Protein AF-A0A661Z850-F1 (afdb_monomer_lite)

pLDDT: mean 82.09, std 14.59, range [34.16, 94.81]

Secondary structure (DSSP, 8-state):
---TTS-----TT-HHHHHHHHHHHHTT--HHHHHHHHTS---SHHHHHHHHHHHHTTS-HHHHHHHHHHHHHHHHHHSS--HHHHHHHHHHHHHHT--HHHHHH----------

Radius of gyration: 14.7 Å; chains: 1; bounding box: 38×31×34 Å

Sequence (115 aa):
MSGADGKKNFDPDDPEWKTMKLMREEENISDHDFDVFINSDLGSSDEQLDTVMKILAHSSHLEIVKALAWMDLVMIADGDIHNKEYELYNKVRMKFGIEEEDVKKTKLKLPSIFK

Structure (mmCIF, N/CA/C/O backbone):
data_AF-A0A661Z850-F1
#
_entry.id   AF-A0A661Z850-F1
#
loop_
_atom_site.group_PDB
_atom_site.id
_atom_site.type_symbol
_atom_site.label_atom_id
_atom_site.label_alt_id
_atom_site.label_comp_id
_atom_site.label_asym_id
_atom_site.label_entity_id
_atom_site.label_seq_id
_atom_site.pdbx_PDB_ins_code
_atom_site.Cartn_x
_atom_site.Cartn_y
_atom_site.Cartn_z
_atom_site.occupancy
_atom_site.B_iso_or_equiv
_atom_site.auth_seq_id
_atom_site.auth_comp_id
_atom_site.auth_asym_id
_atom_site.auth_atom_id
_atom_site.pdbx_PDB_model_num
ATOM 1 N N . MET A 1 1 ? 25.849 2.007 -9.951 1.00 34.81 1 MET A N 1
ATOM 2 C CA . MET A 1 1 ? 26.340 3.290 -10.506 1.00 34.81 1 MET A CA 1
ATOM 3 C C . MET A 1 1 ? 25.209 4.300 -10.384 1.00 34.81 1 MET A C 1
ATOM 5 O O . MET A 1 1 ? 24.156 4.063 -10.961 1.00 34.81 1 MET A O 1
ATOM 9 N N . SER A 1 2 ? 25.387 5.342 -9.568 1.00 34.41 2 SER A N 1
ATOM 10 C CA . SER A 1 2 ? 24.354 6.342 -9.257 1.00 34.41 2 SER A CA 1
ATOM 11 C C . SER A 1 2 ? 24.221 7.373 -10.379 1.00 34.41 2 SER A C 1
ATOM 13 O O . SER A 1 2 ? 25.216 7.982 -10.768 1.00 34.41 2 SER A O 1
ATOM 15 N N . GLY A 1 3 ? 23.002 7.557 -10.892 1.00 34.16 3 GLY A N 1
ATOM 16 C CA . GLY A 1 3 ? 22.643 8.676 -11.765 1.00 34.16 3 GLY A CA 1
ATOM 17 C C . GLY A 1 3 ? 22.469 9.954 -10.943 1.00 34.16 3 GLY A C 1
ATOM 18 O O . GLY A 1 3 ? 21.915 9.928 -9.848 1.00 34.16 3 GLY A O 1
ATOM 19 N N . ALA A 1 4 ? 22.989 11.061 -11.460 1.00 42.31 4 ALA A N 1
ATOM 20 C CA . ALA A 1 4 ? 23.243 12.313 -10.753 1.00 42.31 4 ALA A CA 1
ATOM 21 C C . ALA A 1 4 ? 22.016 13.233 -10.542 1.00 42.31 4 ALA A C 1
ATOM 23 O O . ALA A 1 4 ? 22.204 14.422 -10.315 1.00 42.31 4 ALA A O 1
ATOM 24 N N . ASP A 1 5 ? 20.789 12.699 -10.549 1.00 43.41 5 ASP A N 1
ATOM 25 C CA . ASP A 1 5 ? 19.554 13.506 -10.479 1.00 43.41 5 ASP A CA 1
ATOM 26 C C . ASP A 1 5 ? 18.709 13.262 -9.213 1.00 43.41 5 ASP A C 1
ATOM 28 O O . ASP A 1 5 ? 17.569 13.710 -9.132 1.00 43.41 5 ASP A O 1
ATOM 32 N N . GLY A 1 6 ? 19.213 12.516 -8.223 1.00 42.81 6 GLY A N 1
ATOM 33 C CA . GLY A 1 6 ? 18.459 12.197 -6.996 1.00 42.81 6 GLY A CA 1
ATOM 34 C C . GLY A 1 6 ? 17.242 11.283 -7.209 1.00 42.81 6 GLY A C 1
ATOM 35 O O . GLY A 1 6 ? 16.613 10.862 -6.244 1.00 42.81 6 GLY A O 1
ATOM 36 N N . LYS A 1 7 ? 16.935 10.922 -8.458 1.00 50.47 7 LYS A N 1
ATOM 37 C CA . LYS A 1 7 ? 15.934 9.915 -8.802 1.00 50.47 7 LYS A CA 1
ATOM 38 C C . LYS A 1 7 ? 16.481 8.537 -8.453 1.00 50.47 7 LYS A C 1
ATOM 40 O O . LYS A 1 7 ? 17.576 8.176 -8.895 1.00 50.47 7 LYS A O 1
ATOM 45 N N . LYS A 1 8 ? 15.730 7.761 -7.667 1.00 56.88 8 LYS A N 1
ATOM 46 C CA . LYS A 1 8 ? 16.026 6.337 -7.469 1.00 56.88 8 LYS A CA 1
ATOM 47 C C . LYS A 1 8 ? 16.060 5.678 -8.855 1.00 56.88 8 LYS A C 1
ATOM 49 O O . LYS A 1 8 ? 15.086 5.731 -9.602 1.00 56.88 8 LYS A O 1
ATOM 54 N N . ASN A 1 9 ? 17.198 5.088 -9.218 1.00 57.50 9 ASN A N 1
ATOM 55 C CA . ASN A 1 9 ? 17.304 4.257 -10.415 1.00 57.50 9 ASN A CA 1
ATOM 56 C C . ASN A 1 9 ? 16.615 2.922 -10.108 1.00 57.50 9 ASN A C 1
ATOM 58 O O . ASN A 1 9 ? 17.274 1.988 -9.662 1.00 57.50 9 ASN A O 1
ATOM 62 N N . PHE A 1 10 ? 15.295 2.867 -10.279 1.00 65.88 10 PHE A N 1
ATOM 63 C CA . PHE A 1 10 ? 14.527 1.637 -10.113 1.00 65.88 10 PHE A CA 1
ATOM 64 C C . PHE A 1 10 ? 14.820 0.685 -11.272 1.00 65.88 10 PHE A C 1
ATOM 66 O O . PHE A 1 10 ? 14.714 1.074 -12.440 1.00 65.88 10 PHE A O 1
ATOM 73 N N . ASP A 1 11 ? 15.187 -0.553 -10.950 1.00 75.62 11 ASP A N 1
ATOM 74 C CA . ASP A 1 11 ? 15.285 -1.611 -11.945 1.00 75.62 11 ASP A CA 1
ATOM 75 C C . ASP A 1 11 ? 13.855 -1.974 -12.396 1.00 75.62 11 ASP A C 1
ATOM 77 O O . ASP A 1 11 ? 13.031 -2.378 -11.574 1.00 75.62 11 ASP A O 1
ATOM 81 N N . PRO A 1 12 ? 13.495 -1.793 -13.683 1.00 72.31 12 PRO A N 1
ATOM 82 C CA . PRO A 1 12 ? 12.168 -2.139 -14.179 1.00 72.31 12 PRO A CA 1
ATOM 83 C C . PRO A 1 12 ? 11.836 -3.627 -14.020 1.00 72.31 12 PRO A C 1
ATOM 85 O O . PRO A 1 12 ? 10.653 -3.977 -14.070 1.00 72.31 12 PRO A O 1
ATOM 88 N N . ASP A 1 13 ? 12.849 -4.481 -13.845 1.00 79.31 13 ASP A N 1
ATOM 89 C CA . ASP A 1 13 ? 12.673 -5.906 -13.632 1.00 79.31 13 ASP A CA 1
ATOM 90 C C . ASP A 1 13 ? 12.506 -6.326 -12.172 1.00 79.31 13 ASP A C 1
ATOM 92 O O . ASP A 1 13 ? 12.089 -7.467 -11.940 1.00 79.31 13 ASP A O 1
ATOM 96 N N . ASP A 1 14 ? 12.711 -5.400 -11.235 1.00 84.81 14 ASP A N 1
ATOM 97 C CA . ASP A 1 14 ? 12.542 -5.606 -9.801 1.00 84.81 14 ASP A CA 1
ATOM 98 C C . ASP A 1 14 ? 11.093 -6.034 -9.461 1.00 84.81 14 ASP A C 1
ATOM 100 O O . ASP A 1 14 ? 10.129 -5.349 -9.842 1.00 84.81 14 ASP A O 1
ATOM 104 N N . PRO A 1 15 ? 10.898 -7.184 -8.788 1.00 85.62 15 PRO A N 1
ATOM 105 C CA . PRO A 1 15 ? 9.580 -7.636 -8.352 1.00 85.62 15 PRO A CA 1
ATOM 106 C C . PRO A 1 15 ? 8.843 -6.652 -7.427 1.00 85.62 15 PRO A C 1
ATOM 108 O O . PRO A 1 15 ? 7.619 -6.519 -7.553 1.00 85.62 15 PRO A O 1
ATOM 111 N N . GLU A 1 16 ? 9.552 -5.945 -6.541 1.00 86.81 16 GLU A N 1
ATOM 112 C CA . GLU A 1 16 ? 8.999 -4.898 -5.671 1.00 86.81 16 GLU A CA 1
ATOM 113 C C . GLU A 1 16 ? 8.388 -3.791 -6.542 1.00 86.81 16 GLU A C 1
ATOM 115 O O . GLU A 1 16 ? 7.214 -3.424 -6.419 1.00 86.81 16 GLU A O 1
ATOM 120 N N . TRP A 1 17 ? 9.160 -3.332 -7.528 1.00 86.69 17 TRP A N 1
ATOM 121 C CA . TRP A 1 17 ? 8.759 -2.277 -8.453 1.00 86.69 17 TRP A CA 1
ATOM 122 C C . TRP A 1 17 ? 7.581 -2.666 -9.346 1.00 86.69 17 TRP A C 1
ATOM 124 O O . TRP A 1 17 ? 6.652 -1.876 -9.545 1.00 86.69 17 TRP A O 1
ATOM 134 N N . LYS A 1 18 ? 7.576 -3.898 -9.865 1.00 88.50 18 LYS A N 1
ATOM 135 C CA . LYS A 1 18 ? 6.441 -4.449 -10.623 1.00 88.50 18 LYS A CA 1
ATOM 136 C C . LYS A 1 18 ? 5.168 -4.472 -9.775 1.00 88.50 18 LYS A C 1
ATOM 138 O O . LYS A 1 18 ? 4.096 -4.135 -10.279 1.00 88.50 18 LYS A O 1
ATOM 143 N N . THR A 1 19 ? 5.288 -4.800 -8.490 1.00 89.06 19 THR A N 1
ATOM 144 C CA . THR A 1 19 ? 4.160 -4.827 -7.549 1.00 89.06 19 THR A CA 1
ATOM 145 C C . THR A 1 19 ? 3.646 -3.423 -7.231 1.00 89.06 19 THR A C 1
ATOM 147 O O . THR A 1 19 ? 2.438 -3.194 -7.269 1.00 89.06 19 THR A O 1
ATOM 150 N N . MET A 1 20 ? 4.535 -2.453 -7.000 1.00 88.56 20 MET A N 1
ATOM 151 C CA . MET A 1 20 ? 4.136 -1.057 -6.782 1.00 88.56 20 MET A CA 1
ATOM 152 C C . MET A 1 20 ? 3.438 -0.446 -8.007 1.00 88.56 20 MET A C 1
ATOM 154 O O . MET A 1 20 ? 2.441 0.262 -7.864 1.00 88.56 20 MET A O 1
ATOM 158 N N . LYS A 1 21 ? 3.913 -0.747 -9.224 1.00 88.94 21 LYS A N 1
ATOM 159 C CA . LYS A 1 21 ? 3.233 -0.338 -10.466 1.00 88.94 21 LYS A CA 1
ATOM 160 C C . LYS A 1 21 ? 1.839 -0.938 -10.584 1.00 88.94 21 LYS A C 1
ATOM 162 O O . LYS A 1 21 ? 0.908 -0.236 -10.971 1.00 88.94 21 LYS A O 1
ATOM 167 N N . LEU A 1 22 ? 1.699 -2.211 -10.227 1.00 90.50 22 LEU A N 1
ATOM 168 C CA . LEU A 1 22 ? 0.409 -2.880 -10.229 1.00 90.50 22 LEU A CA 1
ATOM 169 C C . LEU A 1 22 ? -0.568 -2.232 -9.236 1.00 90.50 22 LEU A C 1
ATOM 171 O O . LEU A 1 22 ? -1.701 -1.934 -9.602 1.00 90.50 22 LEU A O 1
ATOM 175 N N . MET A 1 23 ? -0.118 -1.962 -8.008 1.00 90.75 23 MET A N 1
ATOM 176 C CA . MET A 1 23 ? -0.903 -1.232 -7.007 1.00 90.75 23 MET A CA 1
ATOM 177 C C . MET A 1 23 ? -1.388 0.112 -7.555 1.00 90.75 23 MET A C 1
ATOM 179 O O . MET A 1 23 ? -2.566 0.440 -7.440 1.00 90.75 23 MET A O 1
ATOM 183 N N . ARG A 1 24 ? -0.487 0.886 -8.174 1.00 90.88 24 ARG A N 1
ATOM 184 C CA . ARG A 1 24 ? -0.812 2.185 -8.774 1.00 90.88 24 ARG A CA 1
ATOM 185 C C . ARG A 1 24 ? -1.940 2.069 -9.800 1.00 90.88 24 ARG A C 1
ATOM 187 O O . ARG A 1 24 ? -2.862 2.879 -9.778 1.00 90.88 24 ARG A O 1
ATOM 194 N N . GLU A 1 25 ? -1.862 1.080 -10.686 1.00 89.44 25 GLU A N 1
ATOM 195 C CA . GLU A 1 25 ? -2.868 0.846 -11.727 1.00 89.44 25 GLU A CA 1
ATOM 196 C C . GLU A 1 25 ? -4.223 0.432 -11.136 1.00 89.44 25 GLU A C 1
ATOM 198 O O . GLU A 1 25 ? -5.248 1.008 -11.497 1.00 89.44 25 GLU A O 1
ATOM 203 N N . GLU A 1 26 ? -4.238 -0.509 -10.190 1.00 90.69 26 GLU A N 1
ATOM 204 C CA . GLU A 1 26 ? -5.477 -1.017 -9.581 1.00 90.69 26 GLU A CA 1
ATOM 205 C C . GLU A 1 26 ? -6.167 0.017 -8.677 1.00 90.69 26 GLU A C 1
ATOM 207 O O . GLU A 1 26 ? -7.398 0.108 -8.651 1.00 90.69 26 GLU A O 1
ATOM 212 N N . GLU A 1 27 ? -5.390 0.841 -7.971 1.00 88.62 27 GLU A N 1
ATOM 213 C CA . GLU A 1 27 ? -5.906 1.906 -7.102 1.00 88.62 27 GLU A CA 1
ATOM 214 C C . GLU A 1 27 ? -6.104 3.241 -7.848 1.00 88.62 27 GLU A C 1
ATOM 216 O O . GLU A 1 27 ? -6.523 4.229 -7.249 1.00 88.62 27 GLU A O 1
ATOM 221 N N . ASN A 1 28 ? -5.882 3.272 -9.170 1.00 89.31 28 ASN A N 1
ATOM 222 C CA . ASN A 1 28 ? -6.031 4.453 -10.035 1.00 89.31 28 ASN A CA 1
ATOM 223 C C . ASN A 1 28 ? -5.226 5.676 -9.552 1.00 89.31 28 ASN A C 1
ATOM 225 O O . ASN A 1 28 ? -5.678 6.819 -9.658 1.00 89.31 28 ASN A O 1
ATOM 229 N N . ILE A 1 29 ? -4.029 5.436 -9.019 1.00 87.12 29 ILE A N 1
ATOM 230 C CA . ILE A 1 29 ? -3.101 6.490 -8.603 1.00 87.12 29 ILE A CA 1
ATOM 231 C C . ILE A 1 29 ? -2.469 7.087 -9.864 1.00 87.12 29 ILE A C 1
ATOM 233 O O . ILE A 1 29 ? -1.999 6.356 -10.739 1.00 87.12 29 ILE A O 1
ATOM 237 N N . SER A 1 30 ? -2.458 8.416 -9.980 1.00 89.81 30 SER A N 1
ATOM 238 C CA . SER A 1 30 ? -1.896 9.071 -11.161 1.00 89.81 30 SER A CA 1
ATOM 239 C C . SER A 1 30 ? -0.380 8.862 -11.251 1.00 89.81 30 SER A C 1
ATOM 241 O O . SER A 1 30 ? 0.305 8.781 -10.230 1.00 89.81 30 SER A O 1
ATOM 243 N N . ASP A 1 31 ? 0.159 8.827 -12.475 1.00 86.44 31 ASP A N 1
ATOM 244 C CA . ASP A 1 31 ? 1.610 8.771 -12.707 1.00 86.44 31 ASP A CA 1
ATOM 245 C C . ASP A 1 31 ? 2.336 9.885 -11.944 1.00 86.44 31 ASP A C 1
ATOM 247 O O . ASP A 1 31 ? 3.372 9.647 -11.334 1.00 86.44 31 ASP A O 1
ATOM 251 N N . HIS A 1 32 ? 1.752 11.087 -11.929 1.00 87.75 32 HIS A N 1
ATOM 252 C CA . HIS A 1 32 ? 2.316 12.240 -11.243 1.00 87.75 32 HIS A CA 1
ATOM 253 C C . HIS A 1 32 ? 2.389 12.038 -9.727 1.00 87.75 32 HIS A C 1
ATOM 255 O O . HIS A 1 32 ? 3.455 12.230 -9.149 1.00 87.75 32 HIS A O 1
ATOM 261 N N . ASP A 1 33 ? 1.287 11.642 -9.088 1.00 86.19 33 ASP A N 1
ATOM 262 C CA . ASP A 1 33 ? 1.245 11.473 -7.631 1.00 86.19 33 ASP A CA 1
ATOM 263 C C . ASP A 1 33 ? 2.144 10.320 -7.186 1.00 86.19 33 ASP A C 1
ATOM 265 O O . ASP A 1 33 ? 2.857 10.430 -6.188 1.00 86.19 33 ASP A O 1
ATOM 269 N N . PHE A 1 34 ? 2.155 9.235 -7.964 1.00 86.31 34 PHE A N 1
ATOM 270 C CA . PHE A 1 34 ? 3.033 8.100 -7.725 1.00 86.31 34 PHE A CA 1
ATOM 271 C C . PHE A 1 34 ? 4.506 8.510 -7.829 1.00 86.31 34 PHE A C 1
ATOM 273 O O . PHE A 1 34 ? 5.270 8.265 -6.898 1.00 86.31 34 PHE A O 1
ATOM 280 N N . ASP A 1 35 ? 4.894 9.199 -8.907 1.00 83.94 35 ASP A N 1
ATOM 281 C CA . ASP A 1 35 ? 6.269 9.655 -9.119 1.00 83.94 35 ASP A CA 1
ATOM 282 C C . ASP A 1 35 ? 6.715 10.671 -8.061 1.00 83.94 35 ASP A C 1
ATOM 284 O O . ASP A 1 35 ? 7.860 10.624 -7.605 1.00 83.94 35 ASP A O 1
ATOM 288 N N . VAL A 1 36 ? 5.832 11.586 -7.652 1.00 84.44 36 VAL A N 1
ATOM 289 C CA . VAL A 1 36 ? 6.113 12.544 -6.573 1.00 84.44 36 VAL A CA 1
ATOM 290 C C . VAL A 1 36 ? 6.343 11.806 -5.259 1.00 84.44 36 VAL A C 1
ATOM 292 O O . VAL A 1 36 ? 7.299 12.120 -4.552 1.00 84.44 36 VAL A O 1
ATOM 295 N N . PHE A 1 37 ? 5.515 10.809 -4.943 1.00 82.56 37 PHE A N 1
ATOM 296 C CA . PHE A 1 37 ? 5.624 10.058 -3.698 1.00 82.56 37 PHE A CA 1
ATOM 297 C C . PHE A 1 37 ? 6.906 9.218 -3.633 1.00 82.56 37 PHE A C 1
ATOM 299 O O . PHE A 1 37 ? 7.687 9.373 -2.696 1.00 82.56 37 PHE A O 1
ATOM 306 N N . ILE A 1 38 ? 7.183 8.378 -4.635 1.00 79.38 38 ILE A N 1
ATOM 307 C CA . ILE A 1 38 ? 8.346 7.468 -4.610 1.00 79.38 38 ILE A CA 1
ATOM 308 C C . ILE A 1 38 ? 9.697 8.199 -4.632 1.00 79.38 38 ILE A C 1
ATOM 310 O O . ILE A 1 38 ? 10.705 7.643 -4.196 1.00 79.38 38 ILE A O 1
ATOM 314 N N . ASN A 1 39 ? 9.729 9.422 -5.174 1.00 77.81 39 ASN A N 1
ATOM 315 C CA . ASN A 1 39 ? 10.929 10.257 -5.231 1.00 77.81 39 ASN A CA 1
ATOM 316 C C . ASN A 1 39 ? 10.980 11.289 -4.097 1.00 77.81 39 ASN A C 1
ATOM 318 O O . ASN A 1 39 ? 11.926 12.076 -4.039 1.00 77.81 39 ASN A O 1
ATOM 322 N N . SER A 1 40 ? 9.978 11.318 -3.215 1.00 78.44 40 SER A N 1
ATOM 323 C CA . SER A 1 40 ? 9.999 12.207 -2.061 1.00 78.44 40 SER A CA 1
ATOM 324 C C . SER A 1 40 ? 11.046 11.738 -1.053 1.00 78.44 40 SER A C 1
ATOM 326 O O . SER A 1 40 ? 11.144 10.554 -0.7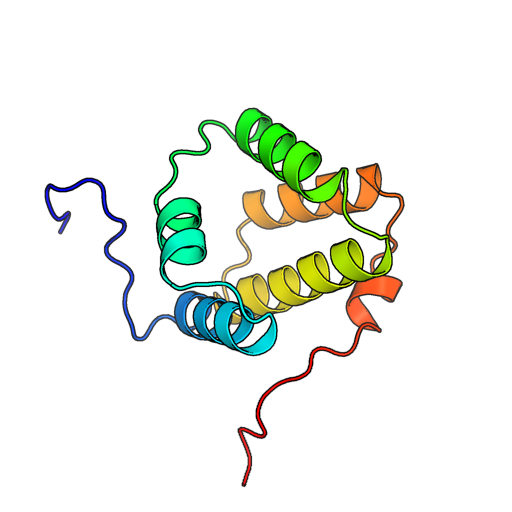22 1.00 78.44 40 SER A O 1
ATOM 328 N N . ASP A 1 41 ? 11.853 12.679 -0.566 1.00 79.12 41 ASP A N 1
ATOM 329 C CA . ASP A 1 41 ? 12.687 12.433 0.603 1.00 79.12 41 ASP A CA 1
ATOM 330 C C . ASP A 1 41 ? 11.789 12.484 1.839 1.00 79.12 41 ASP A C 1
ATOM 332 O O . ASP A 1 41 ? 11.366 13.553 2.284 1.00 79.12 41 ASP A O 1
ATOM 336 N N . LEU A 1 42 ? 11.450 11.304 2.351 1.00 76.19 42 LEU A N 1
ATOM 337 C CA . LEU A 1 42 ? 10.626 11.152 3.547 1.00 76.19 42 LEU A CA 1
ATOM 338 C C . LEU A 1 42 ? 11.444 11.270 4.845 1.00 76.19 42 LEU A C 1
ATOM 340 O O . LEU A 1 42 ? 10.876 11.149 5.929 1.00 76.19 42 LEU A O 1
ATOM 344 N N . GLY A 1 43 ? 12.759 11.494 4.749 1.00 83.12 43 GLY A N 1
ATOM 345 C CA . GLY A 1 43 ? 13.637 11.671 5.896 1.00 83.12 43 GLY A CA 1
ATOM 346 C C . GLY A 1 43 ? 13.877 10.387 6.693 1.00 83.12 43 GLY A C 1
ATOM 347 O O . GLY A 1 43 ? 13.954 9.275 6.160 1.00 83.12 43 GLY A O 1
ATOM 348 N N . SER A 1 44 ? 14.050 10.559 8.000 1.00 85.31 44 SER A N 1
ATOM 349 C CA . SER A 1 44 ? 14.255 9.492 8.981 1.00 85.31 44 SER A CA 1
ATOM 350 C C . SER A 1 44 ? 13.029 8.585 9.146 1.00 85.31 44 SER A C 1
ATOM 352 O O . SER A 1 44 ? 11.919 8.915 8.743 1.00 85.31 44 SER A O 1
ATOM 354 N N . SER A 1 45 ? 13.202 7.432 9.798 1.00 81.31 45 SER A N 1
ATOM 355 C CA . SER A 1 45 ? 12.108 6.479 10.048 1.00 81.31 45 SER A CA 1
ATOM 356 C C . SER A 1 45 ? 10.934 7.068 10.845 1.00 81.31 45 SER A C 1
ATOM 358 O O . SER A 1 45 ? 9.791 6.677 10.621 1.00 81.31 45 SER A O 1
ATOM 360 N N . ASP A 1 46 ? 11.191 8.017 11.749 1.00 83.88 46 ASP A N 1
ATOM 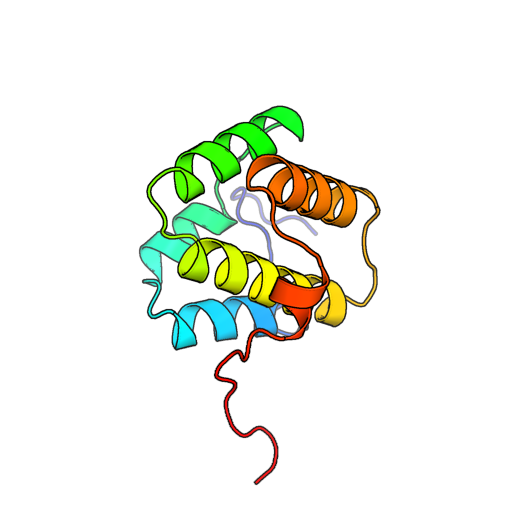361 C CA . ASP A 1 46 ? 10.130 8.690 12.507 1.00 83.88 46 ASP A CA 1
ATOM 362 C C . ASP A 1 46 ? 9.377 9.715 11.641 1.00 83.88 46 ASP A C 1
ATOM 364 O O . ASP A 1 46 ? 8.154 9.822 11.740 1.00 83.88 46 ASP A O 1
ATOM 368 N N . GLU A 1 47 ? 10.077 10.417 10.745 1.00 88.12 47 GLU A N 1
ATOM 369 C CA . GLU A 1 47 ? 9.473 11.344 9.773 1.00 88.12 47 GLU A CA 1
ATOM 370 C C . GLU A 1 47 ? 8.650 10.599 8.714 1.00 88.12 47 GLU A C 1
ATOM 372 O O . GLU A 1 47 ? 7.548 11.029 8.361 1.00 88.12 47 GLU A O 1
ATOM 377 N N . GLN A 1 48 ? 9.133 9.433 8.276 1.00 85.62 48 GLN A N 1
ATOM 378 C CA . GLN A 1 48 ? 8.391 8.508 7.421 1.00 85.62 48 GLN A CA 1
ATOM 379 C C . GLN A 1 48 ? 7.091 8.071 8.092 1.00 85.62 48 GLN A C 1
ATOM 381 O O . GLN A 1 48 ? 6.023 8.170 7.486 1.00 85.62 48 GLN A O 1
ATOM 386 N N . LEU A 1 49 ? 7.159 7.634 9.355 1.00 88.06 49 LEU A N 1
ATOM 387 C CA . LEU A 1 49 ? 5.972 7.240 10.107 1.00 88.06 49 LEU A CA 1
ATOM 388 C C . LEU A 1 49 ? 4.985 8.400 10.240 1.00 88.06 49 LEU A C 1
ATOM 390 O O . LEU A 1 49 ? 3.809 8.218 9.949 1.00 88.06 49 LEU A O 1
ATOM 394 N N . ASP A 1 50 ? 5.438 9.584 10.649 1.00 90.50 50 ASP A N 1
ATOM 395 C CA . ASP A 1 50 ? 4.571 10.760 10.783 1.00 90.50 50 ASP A CA 1
ATOM 396 C C . ASP A 1 50 ? 3.897 11.129 9.451 1.00 90.50 50 ASP A C 1
ATOM 398 O O . ASP A 1 50 ? 2.695 11.398 9.407 1.00 90.50 50 ASP A O 1
ATOM 402 N N . THR A 1 51 ? 4.638 11.057 8.344 1.00 88.25 51 THR A N 1
ATOM 403 C CA . THR A 1 51 ? 4.100 11.300 7.000 1.00 88.25 51 THR A CA 1
ATOM 404 C C . THR A 1 51 ? 3.031 10.275 6.625 1.00 88.25 51 THR A C 1
ATOM 406 O O . THR A 1 51 ? 1.929 10.659 6.232 1.00 88.25 51 THR A O 1
ATOM 409 N N . VAL A 1 52 ? 3.304 8.980 6.814 1.00 87.94 52 VAL A N 1
ATOM 410 C CA . VAL A 1 52 ? 2.332 7.903 6.563 1.00 87.94 52 VAL A CA 1
ATOM 411 C C . VAL A 1 52 ? 1.084 8.083 7.429 1.00 87.94 52 VAL A C 1
ATOM 413 O O . VAL A 1 52 ? -0.036 7.995 6.927 1.00 87.94 52 VAL A O 1
ATOM 416 N N . MET A 1 53 ? 1.251 8.409 8.713 1.00 91.00 53 MET A N 1
ATOM 417 C CA . MET A 1 53 ? 0.130 8.652 9.622 1.00 91.00 53 MET A CA 1
ATOM 418 C C . MET A 1 53 ? -0.733 9.831 9.162 1.00 91.00 53 MET A C 1
ATOM 420 O O . MET A 1 53 ? -1.955 9.730 9.217 1.00 91.00 53 MET A O 1
ATOM 424 N N . LYS A 1 54 ? -0.132 10.926 8.679 1.00 90.88 54 LYS A N 1
ATOM 425 C CA . LYS A 1 54 ? -0.872 12.082 8.143 1.00 90.88 54 LYS A CA 1
ATOM 426 C C . LYS A 1 54 ? -1.640 11.747 6.869 1.00 90.88 54 LYS A C 1
ATOM 428 O O . LYS A 1 54 ? -2.793 12.154 6.751 1.00 90.88 54 LYS A O 1
ATOM 433 N N . ILE A 1 55 ? -1.032 11.000 5.946 1.00 87.25 55 ILE A N 1
ATOM 434 C CA . ILE A 1 55 ? -1.692 10.560 4.706 1.00 87.25 55 ILE A CA 1
ATOM 435 C C . ILE A 1 55 ? -2.915 9.695 5.044 1.00 87.25 55 ILE A C 1
ATOM 437 O O . ILE A 1 55 ? -4.010 9.917 4.528 1.00 87.25 55 ILE A O 1
ATOM 441 N N . LEU A 1 56 ? -2.750 8.747 5.968 1.00 90.06 56 LEU A N 1
ATOM 442 C CA . LEU A 1 56 ? -3.795 7.793 6.336 1.00 90.06 56 LEU A CA 1
ATOM 443 C C . LEU A 1 56 ? -4.838 8.357 7.313 1.00 90.06 56 LEU A C 1
ATOM 445 O O . LEU A 1 56 ? -5.919 7.787 7.430 1.00 90.06 56 LEU A O 1
ATOM 449 N N . ALA A 1 57 ? -4.575 9.482 7.986 1.00 90.19 57 ALA A N 1
ATOM 450 C CA . ALA A 1 57 ? -5.476 10.061 8.992 1.00 90.19 57 ALA A CA 1
ATOM 451 C C . ALA A 1 57 ? -6.877 10.402 8.456 1.00 90.19 57 ALA A C 1
ATOM 453 O O . ALA A 1 57 ? -7.841 10.432 9.222 1.00 90.19 57 ALA A O 1
ATOM 454 N N . HIS A 1 58 ? -6.993 10.666 7.154 1.00 89.00 58 HIS A N 1
ATOM 455 C CA . HIS A 1 58 ? -8.259 10.980 6.489 1.00 89.00 58 HIS A CA 1
ATOM 456 C C . HIS A 1 58 ? -8.857 9.794 5.722 1.00 89.00 58 HIS A C 1
ATOM 458 O O . HIS A 1 58 ? -9.912 9.937 5.109 1.00 89.00 58 HIS A O 1
ATOM 464 N N . SER A 1 59 ? -8.197 8.636 5.762 1.00 91.94 59 SER A N 1
ATOM 465 C CA . SER A 1 59 ? -8.650 7.417 5.099 1.00 91.94 59 SER A CA 1
ATOM 466 C C . SER A 1 59 ? -9.635 6.651 5.982 1.00 91.94 59 SER A C 1
ATOM 468 O O . SER A 1 59 ? -9.547 6.642 7.211 1.00 91.94 59 SER A O 1
ATOM 470 N N . SER A 1 60 ? -10.585 5.971 5.355 1.00 93.25 60 SER A N 1
ATOM 471 C CA . SER A 1 60 ? -11.444 5.005 6.027 1.00 93.25 60 SER A CA 1
ATOM 472 C C . SER A 1 60 ? -10.646 3.782 6.478 1.00 93.25 60 SER A C 1
ATOM 474 O O . SER A 1 60 ? -9.610 3.437 5.912 1.00 93.25 60 SER A O 1
ATOM 476 N N . HIS A 1 61 ? -11.172 3.058 7.466 1.00 91.38 61 HIS A N 1
ATOM 477 C CA . HIS A 1 61 ? -10.550 1.823 7.944 1.00 91.38 61 HIS A CA 1
ATOM 478 C C . HIS A 1 61 ? -10.282 0.823 6.804 1.00 91.38 61 HIS A C 1
ATOM 480 O O . HIS A 1 61 ? -9.200 0.253 6.728 1.00 91.38 61 HIS A O 1
ATOM 486 N N . LEU A 1 62 ? -11.230 0.661 5.873 1.00 92.12 62 LEU A N 1
ATOM 487 C CA . LEU A 1 62 ? -11.070 -0.233 4.724 1.00 92.12 62 LEU A CA 1
ATOM 488 C C . LEU A 1 62 ? -9.925 0.202 3.797 1.00 92.12 62 LEU A C 1
ATOM 490 O O . LEU A 1 62 ? -9.196 -0.650 3.297 1.00 92.12 62 LEU A O 1
ATOM 494 N N . GLU A 1 63 ? -9.769 1.503 3.556 1.00 92.19 63 GLU A N 1
ATOM 495 C CA . GLU A 1 63 ? -8.676 2.040 2.734 1.00 92.19 63 GLU A CA 1
ATOM 496 C C . GLU A 1 63 ? -7.318 1.808 3.400 1.00 92.19 63 GLU A C 1
ATOM 498 O O . GLU A 1 63 ? -6.381 1.370 2.737 1.00 92.19 63 GLU A O 1
ATOM 503 N N . ILE A 1 64 ? -7.229 1.992 4.720 1.00 93.19 64 ILE A N 1
ATOM 504 C CA . ILE A 1 64 ? -5.996 1.737 5.475 1.00 93.19 64 ILE A CA 1
ATOM 505 C C . ILE A 1 64 ? -5.632 0.247 5.428 1.00 93.19 64 ILE A C 1
ATOM 507 O O . ILE A 1 64 ? -4.486 -0.101 5.151 1.00 93.19 64 ILE A O 1
ATOM 511 N N . VAL A 1 65 ? -6.602 -0.647 5.648 1.00 94.62 65 VAL A N 1
ATOM 512 C CA . VAL A 1 65 ? -6.374 -2.100 5.578 1.00 94.62 65 VAL A CA 1
ATOM 513 C C . VAL A 1 65 ? -5.927 -2.522 4.173 1.00 94.62 65 VAL A C 1
ATOM 515 O O . VAL A 1 65 ? -5.013 -3.333 4.042 1.00 94.62 65 VAL A O 1
ATOM 518 N N . LYS A 1 66 ? -6.513 -1.951 3.113 1.00 93.50 66 LYS A N 1
ATOM 519 C CA . LYS A 1 66 ? -6.074 -2.210 1.733 1.00 93.50 66 LYS A CA 1
ATOM 520 C C . LYS A 1 66 ? -4.655 -1.723 1.463 1.00 93.50 66 LYS A C 1
ATOM 522 O O . LYS A 1 66 ? -3.888 -2.457 0.851 1.00 93.50 66 LYS A O 1
ATOM 527 N N . ALA A 1 67 ? -4.299 -0.524 1.922 1.00 92.00 67 ALA A N 1
ATOM 528 C CA . ALA A 1 67 ? -2.943 0.001 1.775 1.00 92.00 67 ALA A CA 1
ATOM 529 C C . ALA A 1 67 ? -1.914 -0.919 2.455 1.00 92.00 67 ALA A C 1
ATOM 531 O O . ALA A 1 67 ? -0.878 -1.238 1.876 1.00 92.00 67 ALA A O 1
ATOM 532 N N . LEU A 1 68 ? -2.237 -1.421 3.650 1.00 93.75 68 LEU A N 1
ATOM 533 C CA . LEU A 1 68 ? -1.410 -2.400 4.357 1.00 93.75 68 LEU A CA 1
ATOM 534 C C . LEU A 1 68 ? -1.323 -3.739 3.613 1.00 93.75 68 LEU A C 1
ATOM 536 O O . LEU A 1 68 ? -0.250 -4.329 3.560 1.00 93.75 68 LEU A O 1
ATOM 540 N N . ALA A 1 69 ? -2.413 -4.203 2.998 1.00 93.62 69 ALA A N 1
ATOM 541 C CA . ALA A 1 69 ? -2.401 -5.434 2.208 1.00 93.62 69 ALA A CA 1
ATOM 542 C C . ALA A 1 69 ? -1.534 -5.301 0.945 1.00 93.62 69 ALA A C 1
ATOM 544 O O . ALA A 1 69 ? -0.840 -6.246 0.571 1.00 93.62 69 ALA A O 1
ATOM 545 N N . TRP A 1 70 ? -1.531 -4.130 0.299 1.00 92.75 70 TRP A N 1
ATOM 546 C CA . TRP A 1 70 ? -0.599 -3.844 -0.792 1.00 92.75 70 TRP A CA 1
ATOM 547 C C . TRP A 1 70 ? 0.853 -3.840 -0.313 1.00 92.75 70 TRP A C 1
ATOM 549 O O . TRP A 1 70 ? 1.702 -4.424 -0.982 1.00 92.75 70 TRP A O 1
ATOM 559 N N . MET A 1 71 ? 1.132 -3.262 0.860 1.00 90.06 71 MET A N 1
ATOM 560 C CA . MET A 1 71 ? 2.472 -3.288 1.456 1.00 90.06 71 MET A CA 1
ATOM 561 C C . MET A 1 71 ? 2.950 -4.718 1.744 1.00 90.06 71 MET A C 1
ATOM 563 O O . MET A 1 71 ? 4.100 -5.036 1.456 1.00 90.06 71 MET A O 1
ATOM 567 N N . ASP A 1 72 ? 2.075 -5.600 2.242 1.00 89.44 72 ASP A N 1
ATOM 568 C CA . ASP A 1 72 ? 2.406 -7.022 2.416 1.00 89.44 72 ASP A CA 1
ATOM 569 C C . ASP A 1 72 ? 2.838 -7.657 1.090 1.00 89.44 72 ASP A C 1
ATOM 571 O O . ASP A 1 72 ? 3.839 -8.370 1.041 1.00 89.44 72 ASP A O 1
ATOM 575 N N . LEU A 1 73 ? 2.123 -7.373 -0.003 1.00 89.00 73 LEU A N 1
ATOM 576 C CA . LEU A 1 73 ? 2.470 -7.903 -1.320 1.00 89.00 73 LEU A CA 1
ATOM 577 C C . LEU A 1 73 ? 3.811 -7.356 -1.833 1.00 89.00 73 LEU A C 1
ATOM 579 O O . LEU A 1 73 ? 4.591 -8.119 -2.396 1.00 89.00 73 LEU A O 1
ATOM 583 N N . VAL A 1 74 ? 4.084 -6.065 -1.616 1.00 88.94 74 VAL A N 1
ATOM 584 C CA . VAL A 1 74 ? 5.349 -5.411 -1.991 1.00 88.94 74 VAL A CA 1
ATOM 585 C C . VAL A 1 74 ? 6.525 -6.031 -1.229 1.00 88.94 74 VAL A C 1
ATOM 587 O O . VAL A 1 74 ? 7.473 -6.488 -1.862 1.00 88.94 74 VAL A O 1
ATOM 590 N N . MET A 1 75 ? 6.425 -6.156 0.099 1.00 86.19 75 MET A N 1
ATOM 591 C CA . MET A 1 75 ? 7.467 -6.778 0.933 1.00 86.19 75 MET A CA 1
ATOM 592 C C . MET A 1 75 ? 7.693 -8.259 0.588 1.00 86.19 75 MET A C 1
ATOM 594 O O . MET A 1 75 ? 8.819 -8.749 0.637 1.00 86.19 75 MET A O 1
ATOM 598 N N . ILE A 1 76 ? 6.633 -9.000 0.238 1.00 85.56 76 ILE A N 1
ATOM 599 C CA . ILE A 1 76 ? 6.758 -10.392 -0.227 1.00 85.56 76 ILE A CA 1
ATOM 600 C C . ILE A 1 76 ? 7.490 -10.455 -1.572 1.00 85.56 76 ILE A C 1
ATOM 602 O O . ILE A 1 76 ? 8.282 -11.374 -1.783 1.00 85.56 76 ILE A O 1
ATOM 606 N N . ALA A 1 77 ? 7.208 -9.520 -2.484 1.00 85.31 77 ALA A N 1
ATOM 607 C CA . ALA A 1 77 ? 7.812 -9.492 -3.811 1.00 85.31 77 ALA A CA 1
ATOM 608 C C . ALA A 1 77 ? 9.308 -9.165 -3.757 1.00 85.31 77 ALA A C 1
ATOM 610 O O . ALA A 1 77 ? 10.078 -9.825 -4.452 1.00 85.31 77 ALA A O 1
ATOM 611 N N . ASP A 1 78 ? 9.710 -8.222 -2.902 1.00 81.75 78 ASP A N 1
ATOM 612 C CA . ASP A 1 78 ? 11.120 -7.897 -2.651 1.00 81.75 78 ASP A CA 1
ATOM 613 C C . ASP A 1 78 ? 11.914 -9.134 -2.174 1.00 81.75 78 ASP A C 1
ATOM 615 O O . ASP A 1 78 ? 13.089 -9.320 -2.480 1.00 81.75 78 ASP A O 1
ATOM 619 N N . GLY A 1 79 ? 11.245 -10.070 -1.487 1.00 69.00 79 GLY A N 1
ATOM 620 C CA . GLY A 1 79 ? 11.819 -11.360 -1.089 1.00 69.00 79 GLY A CA 1
ATOM 621 C C . GLY A 1 79 ? 12.825 -11.265 0.062 1.00 69.00 79 GLY A C 1
ATOM 622 O O . GLY A 1 79 ? 13.205 -12.296 0.621 1.00 69.00 79 GLY A O 1
ATOM 623 N N . ASP A 1 80 ? 13.191 -10.046 0.455 1.00 65.81 80 ASP A N 1
ATOM 624 C CA . ASP A 1 80 ? 14.102 -9.730 1.543 1.00 65.81 80 ASP A CA 1
ATOM 625 C C . ASP A 1 80 ? 13.406 -8.761 2.506 1.00 65.81 80 ASP A C 1
ATOM 627 O O . ASP A 1 80 ? 13.680 -7.569 2.519 1.00 65.81 80 ASP A O 1
ATOM 631 N N . ILE A 1 81 ? 12.478 -9.268 3.333 1.00 63.03 81 ILE A N 1
ATOM 632 C CA . ILE A 1 81 ? 11.743 -8.428 4.295 1.00 63.03 81 ILE A CA 1
ATOM 633 C C . ILE A 1 81 ? 12.753 -7.703 5.191 1.00 63.03 81 ILE A C 1
ATOM 635 O O . ILE A 1 81 ? 13.295 -8.265 6.151 1.00 63.03 81 ILE A O 1
ATOM 639 N N . HIS A 1 82 ? 13.013 -6.435 4.892 1.00 69.69 82 HIS A N 1
ATOM 640 C CA . HIS A 1 82 ? 13.925 -5.636 5.675 1.00 69.69 82 HIS A CA 1
ATOM 641 C C . HIS A 1 82 ? 13.270 -5.346 7.027 1.00 69.69 82 HIS A C 1
ATOM 643 O O . HIS A 1 82 ? 12.151 -4.836 7.109 1.00 69.69 82 HIS A O 1
ATOM 649 N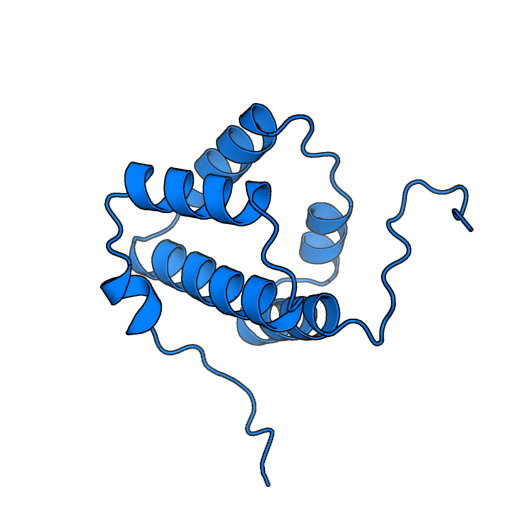 N . ASN A 1 83 ? 13.995 -5.613 8.121 1.00 72.44 83 ASN A N 1
ATOM 650 C CA . ASN A 1 83 ? 13.490 -5.422 9.490 1.00 72.44 83 ASN A CA 1
ATOM 651 C C . ASN A 1 83 ? 12.856 -4.036 9.721 1.00 72.44 83 ASN A C 1
ATOM 653 O O . ASN A 1 83 ? 11.949 -3.911 10.536 1.00 72.44 83 ASN A O 1
ATOM 657 N N . LYS A 1 84 ? 13.315 -3.003 9.002 1.00 78.94 84 LYS A N 1
ATOM 658 C CA . LYS A 1 84 ? 12.815 -1.627 9.124 1.00 78.94 84 LYS A CA 1
ATOM 659 C C . LYS A 1 84 ? 11.436 -1.414 8.493 1.00 78.94 84 LYS A C 1
ATOM 661 O O . LYS A 1 84 ? 10.603 -0.751 9.104 1.00 78.94 84 LYS A O 1
ATOM 666 N N . GLU A 1 85 ? 11.184 -1.960 7.306 1.00 79.38 85 GLU A N 1
ATOM 667 C CA . GLU A 1 85 ? 9.893 -1.823 6.610 1.00 79.38 85 GLU A CA 1
ATOM 668 C C . GLU A 1 85 ? 8.803 -2.575 7.361 1.00 79.38 85 GLU A C 1
ATOM 670 O O . GLU A 1 85 ? 7.728 -2.033 7.617 1.00 79.38 85 GLU A O 1
ATOM 675 N N . TYR A 1 86 ? 9.138 -3.774 7.837 1.00 85.75 86 TYR A N 1
ATOM 676 C CA . TYR A 1 86 ? 8.252 -4.557 8.685 1.00 85.75 86 TYR A CA 1
ATOM 677 C C . TYR A 1 86 ? 7.977 -3.876 10.035 1.00 85.75 86 TYR A C 1
ATOM 679 O O . TYR A 1 86 ? 6.852 -3.900 10.539 1.00 85.75 86 TYR A O 1
ATOM 687 N N . GLU A 1 87 ? 8.978 -3.231 10.643 1.00 88.12 87 GLU A N 1
ATOM 688 C CA . GLU A 1 87 ? 8.778 -2.456 11.871 1.00 88.12 87 GLU A CA 1
ATOM 689 C C . GLU A 1 87 ? 7.834 -1.266 11.639 1.00 88.12 87 GLU A C 1
ATOM 691 O O . GLU A 1 87 ? 6.909 -1.051 12.428 1.00 88.12 87 GLU A O 1
ATOM 696 N N . LEU A 1 88 ? 8.028 -0.515 10.549 1.00 86.56 88 LEU A N 1
ATOM 697 C CA . LEU A 1 88 ? 7.161 0.602 10.177 1.00 86.56 88 LEU A CA 1
ATOM 698 C C . LEU A 1 88 ? 5.723 0.130 9.920 1.00 86.56 88 LEU A C 1
ATOM 700 O O . LEU A 1 88 ? 4.782 0.695 10.480 1.00 86.56 88 LEU A O 1
ATOM 704 N N . TYR A 1 89 ? 5.560 -0.946 9.151 1.00 89.62 89 TYR A N 1
ATOM 705 C CA . TYR A 1 89 ? 4.279 -1.599 8.887 1.00 89.62 89 TYR A CA 1
ATOM 706 C C . TYR A 1 89 ? 3.537 -1.955 10.186 1.00 89.62 89 TYR A C 1
ATOM 708 O O . TYR A 1 89 ? 2.368 -1.597 10.368 1.00 89.62 89 TYR A O 1
ATOM 716 N N . ASN A 1 90 ? 4.227 -2.580 11.145 1.00 91.69 90 ASN A N 1
ATOM 717 C CA . ASN A 1 90 ? 3.630 -2.934 12.433 1.00 91.69 90 ASN A CA 1
ATOM 718 C C . ASN A 1 90 ? 3.247 -1.703 13.260 1.00 91.69 90 ASN A C 1
ATOM 720 O O . ASN A 1 90 ? 2.173 -1.678 13.866 1.00 91.69 90 ASN A O 1
ATOM 724 N N . LYS A 1 91 ? 4.084 -0.658 13.266 1.00 92.38 91 LYS A N 1
ATOM 725 C CA . LYS A 1 91 ? 3.774 0.605 13.953 1.00 92.38 91 LYS A CA 1
ATOM 726 C C . LYS A 1 91 ? 2.495 1.240 13.404 1.00 92.38 91 LYS A C 1
ATOM 728 O O . LYS A 1 91 ? 1.646 1.646 14.197 1.0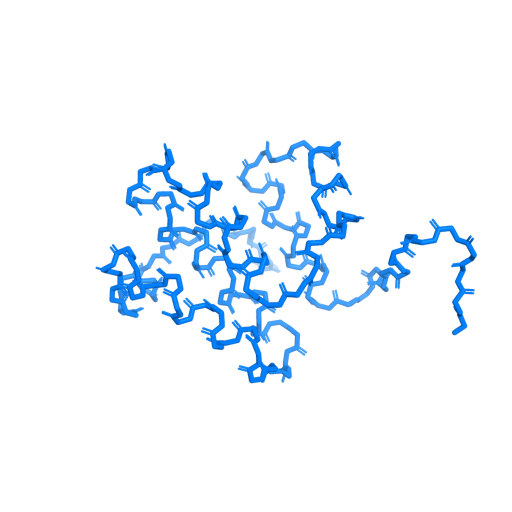0 92.38 91 LYS A O 1
ATOM 733 N N . VAL A 1 92 ? 2.326 1.281 12.081 1.00 91.94 92 VAL A N 1
ATOM 734 C CA . VAL A 1 92 ? 1.109 1.800 11.434 1.00 91.94 92 VAL A CA 1
ATOM 735 C C . VAL A 1 92 ? -0.111 0.967 11.835 1.00 91.94 92 VAL A C 1
ATOM 737 O O . VAL A 1 92 ? -1.096 1.522 12.324 1.00 91.94 92 VAL A O 1
ATOM 740 N N . ARG A 1 93 ? -0.030 -0.366 11.731 1.00 94.44 93 ARG A N 1
ATOM 741 C CA . ARG A 1 93 ? -1.111 -1.276 12.149 1.00 94.44 93 ARG A CA 1
ATOM 742 C C . ARG A 1 93 ? -1.554 -1.051 13.589 1.00 94.44 93 ARG A C 1
ATOM 744 O O . ARG A 1 93 ? -2.741 -0.860 13.845 1.00 94.44 93 ARG A O 1
ATOM 751 N N . MET A 1 94 ? -0.603 -1.015 14.522 1.00 93.62 94 MET A N 1
ATOM 752 C CA . MET A 1 94 ? -0.890 -0.800 15.942 1.00 93.62 94 MET A CA 1
ATOM 753 C C . MET A 1 94 ? -1.544 0.561 16.201 1.00 93.62 94 MET A C 1
ATOM 755 O O . MET A 1 94 ? -2.444 0.658 17.032 1.00 93.62 94 MET A O 1
ATOM 759 N N . LYS A 1 95 ? -1.123 1.617 15.492 1.00 93.00 95 LYS A N 1
ATOM 760 C CA . LYS A 1 95 ? -1.694 2.965 15.643 1.00 93.00 95 LYS A CA 1
ATOM 761 C C . LYS A 1 95 ? -3.149 3.050 15.192 1.00 93.00 95 LYS A C 1
ATOM 763 O O . LYS A 1 95 ? -3.915 3.782 15.813 1.00 93.00 95 LYS A O 1
ATOM 768 N N . PHE A 1 96 ? -3.522 2.306 14.154 1.00 93.12 96 PHE A N 1
ATOM 769 C CA . PHE A 1 96 ? -4.895 2.257 13.647 1.00 93.12 96 PHE A CA 1
ATOM 770 C C . PHE A 1 96 ? -5.736 1.117 14.241 1.00 93.12 96 PHE A C 1
ATOM 772 O O . PHE A 1 96 ? -6.907 0.991 13.890 1.00 93.12 96 PHE A O 1
ATOM 779 N N . GLY A 1 97 ? -5.170 0.308 15.146 1.00 94.06 97 GLY A N 1
ATOM 780 C CA . GLY A 1 97 ? -5.863 -0.832 15.753 1.00 94.06 97 GLY A CA 1
ATOM 781 C C . GLY A 1 97 ? -6.240 -1.909 14.733 1.00 94.06 97 GLY A C 1
ATOM 782 O O . GLY A 1 97 ? -7.334 -2.459 14.812 1.00 94.06 97 GLY A O 1
ATOM 783 N N . ILE A 1 98 ? -5.371 -2.152 13.746 1.00 94.81 98 ILE A N 1
ATOM 784 C CA . ILE A 1 98 ? -5.595 -3.117 12.665 1.00 94.81 98 ILE A CA 1
ATOM 785 C C . ILE A 1 98 ? -4.887 -4.432 12.991 1.00 94.81 98 ILE A C 1
ATOM 787 O O . ILE A 1 98 ? -3.651 -4.505 13.060 1.00 94.81 98 ILE A O 1
ATOM 791 N N . GLU A 1 99 ? -5.682 -5.487 13.138 1.00 93.75 99 GLU A N 1
ATOM 792 C CA . GLU A 1 99 ? -5.179 -6.837 13.340 1.00 93.75 99 GLU A CA 1
ATOM 793 C C . GLU A 1 99 ? -4.562 -7.387 12.051 1.00 93.75 99 GLU A C 1
ATOM 795 O O . GLU A 1 99 ? -4.983 -7.078 10.936 1.00 93.75 99 GLU A O 1
ATOM 800 N N . GLU A 1 100 ? -3.552 -8.243 12.190 1.00 90.94 100 GLU A N 1
ATOM 801 C CA . GLU A 1 100 ? -2.860 -8.831 11.030 1.00 90.94 100 GLU A CA 1
ATOM 802 C C . GLU A 1 100 ? -3.808 -9.648 10.168 1.00 90.94 100 GLU A C 1
ATOM 804 O O . GLU A 1 100 ? -3.697 -9.707 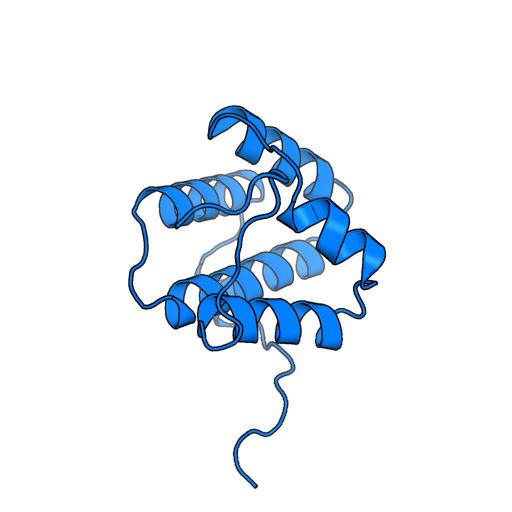8.946 1.00 90.94 100 GLU A O 1
ATOM 809 N N . GLU A 1 101 ? -4.742 -10.312 10.838 1.00 92.31 101 GLU A N 1
ATOM 810 C CA . GLU A 1 101 ? -5.704 -11.180 10.198 1.00 92.31 101 GLU A CA 1
ATOM 811 C C . GLU A 1 101 ? -6.658 -10.391 9.291 1.00 92.31 101 GLU A C 1
ATOM 813 O O . GLU A 1 101 ? -7.058 -10.908 8.248 1.00 92.31 101 GLU A O 1
ATOM 818 N N . ASP A 1 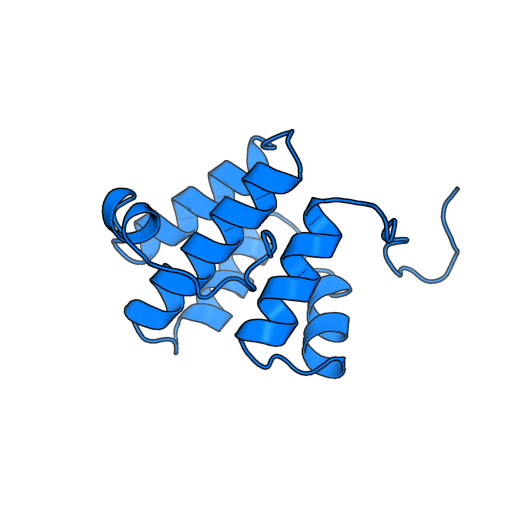102 ? -6.963 -9.135 9.628 1.00 92.94 102 ASP A N 1
ATOM 819 C CA . ASP A 1 102 ? -7.798 -8.261 8.799 1.00 92.94 102 ASP A CA 1
ATOM 820 C C . ASP A 1 102 ? -7.080 -7.888 7.499 1.00 92.94 102 ASP A C 1
ATOM 822 O O . ASP A 1 102 ? -7.678 -7.921 6.417 1.00 92.94 102 ASP A O 1
ATOM 826 N N . VAL A 1 103 ? -5.772 -7.628 7.581 1.00 93.19 103 VAL A N 1
ATOM 827 C CA . VAL A 1 103 ? -4.925 -7.390 6.404 1.00 93.19 103 VAL A CA 1
ATOM 828 C C . VAL A 1 103 ? -4.860 -8.651 5.538 1.00 93.19 103 VAL A C 1
ATOM 830 O O . VAL A 1 103 ? -5.186 -8.604 4.355 1.00 93.19 103 VAL A O 1
ATOM 833 N N . LYS A 1 104 ? -4.571 -9.816 6.133 1.00 89.50 104 LYS A N 1
ATOM 834 C CA . LYS A 1 104 ? -4.463 -11.098 5.407 1.00 89.50 104 LYS A CA 1
ATOM 835 C C . LYS A 1 104 ? -5.767 -11.563 4.758 1.00 89.50 104 LYS A C 1
ATOM 837 O O . LYS A 1 104 ? -5.740 -12.246 3.736 1.00 89.50 104 LYS A O 1
ATOM 842 N N . LYS A 1 105 ? -6.919 -11.243 5.353 1.00 91.38 105 LYS A N 1
ATOM 843 C CA . LYS A 1 105 ? -8.242 -11.567 4.788 1.00 91.38 105 LYS A CA 1
ATOM 844 C C . LYS A 1 105 ? -8.664 -10.601 3.685 1.00 91.38 105 LYS A C 1
ATOM 846 O O . LYS A 1 105 ? -9.603 -10.907 2.941 1.00 91.38 105 LYS A O 1
ATOM 851 N N . THR A 1 106 ? -8.010 -9.448 3.580 1.00 92.75 106 THR A N 1
ATOM 852 C CA . THR A 1 106 ? -8.352 -8.437 2.587 1.00 92.75 106 THR A CA 1
ATOM 853 C C . THR A 1 106 ? -7.998 -8.925 1.194 1.00 92.75 106 THR A C 1
ATOM 855 O O . THR A 1 106 ? -6.878 -9.330 0.900 1.00 92.75 106 THR A O 1
ATOM 858 N N . LYS A 1 107 ? -8.995 -8.902 0.308 1.00 85.88 107 LYS A N 1
ATOM 859 C CA . LYS A 1 107 ? -8.822 -9.306 -1.084 1.00 85.88 107 LYS A CA 1
ATOM 860 C C . LYS A 1 107 ? -8.407 -8.102 -1.914 1.00 85.88 107 LYS A C 1
ATOM 862 O O . LYS A 1 107 ? -9.224 -7.211 -2.152 1.00 85.88 107 LYS A O 1
ATOM 867 N N . LEU A 1 108 ? -7.169 -8.122 -2.391 1.00 86.81 108 LEU A N 1
ATOM 868 C CA . LEU A 1 108 ? -6.723 -7.239 -3.459 1.00 86.81 108 LEU A CA 1
ATOM 869 C C . LEU A 1 108 ? -7.273 -7.744 -4.793 1.00 86.81 108 LEU A C 1
ATOM 871 O O . LEU A 1 108 ? -7.334 -8.952 -5.043 1.00 86.81 108 LEU A O 1
ATOM 875 N N . LYS A 1 109 ? -7.703 -6.819 -5.649 1.00 82.06 109 LYS A N 1
ATOM 876 C CA . LYS A 1 109 ? -7.964 -7.150 -7.047 1.00 82.06 109 LYS A CA 1
ATOM 877 C C . LYS A 1 109 ? -6.606 -7.207 -7.727 1.00 82.06 109 LYS A C 1
ATOM 879 O O . LYS A 1 109 ? -5.907 -6.208 -7.780 1.00 82.06 109 LYS A O 1
ATOM 884 N N . LEU A 1 110 ? -6.223 -8.399 -8.163 1.00 78.81 110 LEU A N 1
ATOM 885 C CA . LEU A 1 110 ? -4.997 -8.615 -8.915 1.00 78.81 110 LEU A CA 1
ATOM 886 C C . LEU A 1 110 ? -5.384 -9.069 -10.327 1.00 78.81 110 LEU A C 1
ATOM 888 O O . LEU A 1 110 ? -6.343 -9.842 -10.472 1.00 78.81 110 LEU A O 1
ATOM 892 N N . PRO A 1 111 ? -4.665 -8.632 -11.370 1.00 73.81 111 PRO A N 1
ATOM 893 C CA . PRO A 1 111 ? -4.868 -9.110 -12.720 1.00 73.81 111 PRO A CA 1
ATOM 894 C C . PRO A 1 111 ? -4.669 -10.622 -12.754 1.00 73.81 111 PRO A C 1
ATOM 896 O O . PRO A 1 111 ? -3.826 -11.193 -12.063 1.00 73.81 111 PRO A O 1
ATOM 899 N N . SER A 1 112 ? -5.471 -11.293 -13.575 1.00 70.19 112 SER A N 1
ATOM 900 C CA . SER A 1 112 ? -5.345 -12.729 -13.807 1.00 70.19 112 SER A CA 1
ATOM 901 C C . SER A 1 112 ? -4.044 -12.983 -14.572 1.00 70.19 112 SER A C 1
ATOM 903 O O . SER A 1 112 ? -3.998 -12.889 -15.794 1.00 70.19 112 SER A O 1
ATOM 905 N N . ILE A 1 113 ? -2.973 -13.261 -13.825 1.00 60.66 113 ILE A N 1
ATOM 906 C CA . ILE A 1 113 ? -1.632 -13.544 -14.367 1.00 60.66 113 ILE A CA 1
ATOM 907 C C . ILE A 1 113 ? -1.562 -14.955 -14.979 1.00 60.66 113 ILE A C 1
ATOM 909 O O . ILE A 1 113 ? -0.685 -15.248 -15.784 1.00 60.66 113 ILE A O 1
ATOM 913 N N . PHE A 1 114 ? -2.526 -15.816 -14.636 1.00 43.06 114 PHE A N 1
ATOM 914 C CA . PHE A 1 114 ? -2.746 -17.118 -15.258 1.00 43.06 114 PHE A CA 1
ATOM 915 C C . PHE A 1 114 ? -3.964 -17.039 -16.182 1.00 43.06 114 PHE A C 1
ATOM 917 O O . PHE A 1 114 ? -5.103 -17.112 -15.716 1.00 43.06 114 PHE A O 1
ATOM 924 N N . LYS A 1 115 ? -3.715 -16.878 -17.482 1.00 39.50 115 LYS A N 1
ATOM 925 C CA . LYS A 1 115 ? -4.621 -17.331 -18.541 1.00 39.50 115 LYS A CA 1
ATOM 926 C C . LYS A 1 115 ? -4.050 -18.590 -19.169 1.00 39.50 115 LYS A C 1
ATOM 928 O O . LYS A 1 115 ? -2.815 -18.621 -19.359 1.00 39.50 115 LYS A O 1
#

Foldseek 3Di:
DDDPPLQPPDDPPQQLNVLLVQVCVQVVPDPVNSRCVVSDCQDDLVSVLVVVCVVCVPPDPLVLLQVLLSLVSSCVSNVDNDPSSVVSSVVSCVVSVHDPVSSVPDDDDGPCPDD